Protein AF-A0A4Y2AI06-F1 (afdb_monomer_lite)

Foldseek 3Di:
DDDDDDDDDDDDDDDDDDDDDDDDPPPPPPPPPPPQDLLNVLVVVQVPDDDPLNVLCVVPPPVCSSPNVSSVVSCCVVPNCPVVLVVLVVCLVVDDDDPPHDPVNSVVSNVVSCCSNCVPDDPDD

Organism: Araneus ventricosus (NCBI:txid182803)

Sequence (125 aa):
MIYCPIHEGSSVELGFEHGTLRLIGRHLTTRPMRPETDLVKANQLVSSLRGPAAEILQGIPADKLTDLKTIEKAFEFRFGDSHLTQFYRTELKARRQKPRESLQVLATDVERLMSLAYAKCPLDV

Secondary structure (DSSP, 8-state):
-----------------S-------------------HHHHHHHHHHH--HHHHHGGGGS-GGGTT-HHHHHHHHHHHH-THHHHHHHHHHHHH----TT--HHHHHHHHHHHHHHHTTTS----

Structure (mmCIF, N/CA/C/O backbone):
data_AF-A0A4Y2AI06-F1
#
_entry.id   AF-A0A4Y2AI06-F1
#
loop_
_atom_site.group_PDB
_atom_site.id
_atom_site.type_symbol
_atom_site.label_atom_id
_atom_site.label_alt_id
_atom_site.label_comp_id
_atom_site.label_asym_id
_atom_site.label_entity_id
_atom_site.label_seq_id
_atom_site.pdbx_PDB_ins_code
_atom_site.Cartn_x
_atom_site.Cartn_y
_atom_site.Cartn_z
_atom_site.occupancy
_atom_site.B_iso_or_equiv
_atom_site.auth_seq_id
_atom_site.auth_comp_id
_atom_site.auth_asym_id
_atom_site.auth_atom_id
_atom_site.pdbx_PDB_model_num
ATOM 1 N N . MET A 1 1 ? 66.864 -8.495 -65.399 1.00 38.41 1 MET A N 1
ATOM 2 C CA . MET A 1 1 ? 65.428 -8.368 -65.727 1.00 38.41 1 MET A CA 1
ATOM 3 C C . MET A 1 1 ? 64.656 -8.403 -64.415 1.00 38.41 1 MET A C 1
ATOM 5 O O . MET A 1 1 ? 64.893 -9.311 -63.641 1.00 38.41 1 MET A O 1
ATOM 9 N N . ILE A 1 2 ? 64.078 -7.269 -64.016 1.00 38.84 2 ILE A N 1
ATOM 10 C CA . ILE A 1 2 ? 62.621 -7.008 -63.967 1.00 38.84 2 ILE A CA 1
ATOM 11 C C . ILE A 1 2 ? 62.007 -7.402 -62.602 1.00 38.84 2 ILE A C 1
ATOM 13 O O . ILE A 1 2 ? 61.910 -8.574 -62.283 1.00 38.84 2 ILE A O 1
ATOM 17 N N . TYR A 1 3 ? 61.641 -6.353 -61.848 1.00 39.44 3 TYR A N 1
ATOM 18 C CA . TYR A 1 3 ? 60.524 -6.161 -60.899 1.00 39.44 3 TYR A CA 1
ATOM 19 C C . TYR A 1 3 ? 60.029 -7.312 -59.996 1.00 39.44 3 TYR A C 1
ATOM 21 O O . TYR A 1 3 ? 59.546 -8.324 -60.485 1.00 39.44 3 TYR A O 1
ATOM 29 N N . CYS A 1 4 ? 59.954 -7.049 -58.680 1.00 40.50 4 CYS A N 1
ATOM 30 C CA . CYS A 1 4 ? 58.674 -6.766 -57.999 1.00 40.50 4 CYS A CA 1
ATOM 31 C C . CYS A 1 4 ? 58.875 -6.285 -56.535 1.00 40.50 4 CYS A C 1
ATOM 33 O O . CYS A 1 4 ? 59.677 -6.883 -55.819 1.00 40.50 4 CYS A O 1
ATOM 35 N N . PRO A 1 5 ? 58.162 -5.230 -56.079 1.00 60.12 5 PRO A N 1
ATOM 36 C CA . PRO A 1 5 ? 58.225 -4.696 -54.713 1.00 60.12 5 PRO A CA 1
ATOM 37 C C . PRO A 1 5 ? 57.033 -5.164 -53.859 1.00 60.12 5 PRO A C 1
ATOM 39 O O . PRO A 1 5 ? 55.941 -5.318 -54.401 1.00 60.12 5 PRO A O 1
ATOM 42 N N . ILE A 1 6 ? 57.188 -5.308 -52.533 1.00 42.81 6 ILE A N 1
ATOM 43 C CA . ILE A 1 6 ? 56.042 -5.377 -51.603 1.00 42.81 6 ILE A CA 1
ATOM 44 C C . ILE A 1 6 ? 56.361 -4.650 -50.274 1.00 42.81 6 ILE A C 1
ATOM 46 O O . ILE A 1 6 ? 57.306 -4.989 -49.568 1.00 42.81 6 ILE A O 1
ATOM 50 N N . HIS A 1 7 ? 55.540 -3.623 -50.024 1.00 42.56 7 HIS A N 1
ATOM 51 C CA . HIS A 1 7 ? 55.235 -2.824 -48.815 1.00 42.56 7 HIS A CA 1
ATOM 52 C C . HIS A 1 7 ? 54.974 -3.713 -47.572 1.00 42.56 7 HIS A C 1
ATOM 54 O O . HIS A 1 7 ? 54.536 -4.842 -47.735 1.00 42.56 7 HIS A O 1
ATOM 60 N N . GLU A 1 8 ? 55.057 -3.332 -46.299 1.00 45.19 8 GLU A N 1
ATOM 61 C CA . GLU A 1 8 ? 55.473 -2.158 -45.524 1.00 45.19 8 GLU A CA 1
ATOM 62 C C . GLU A 1 8 ? 55.502 -2.626 -44.058 1.00 45.19 8 GLU A C 1
ATOM 64 O O . GLU A 1 8 ? 54.744 -3.527 -43.688 1.00 45.19 8 GLU A O 1
ATOM 69 N N . GLY A 1 9 ? 56.293 -1.986 -43.197 1.00 38.56 9 GLY A N 1
ATOM 70 C CA . GLY A 1 9 ? 56.262 -2.306 -41.773 1.00 38.56 9 GLY A CA 1
ATOM 71 C C . GLY A 1 9 ? 57.092 -1.382 -40.893 1.00 38.56 9 GLY A C 1
ATOM 72 O O . GLY A 1 9 ? 58.225 -1.703 -40.571 1.00 38.56 9 GLY A O 1
ATOM 73 N N . SER A 1 10 ? 56.435 -0.305 -40.455 1.00 39.09 10 SER A N 1
ATOM 74 C CA . SER A 1 10 ? 56.579 0.403 -39.173 1.00 39.09 10 SER A CA 1
ATOM 75 C C . SER A 1 10 ? 57.876 1.167 -38.866 1.00 39.09 10 SER A C 1
ATOM 77 O O . SER A 1 10 ? 58.942 0.608 -38.627 1.00 39.09 10 SER A O 1
ATOM 79 N N . SER A 1 11 ? 57.708 2.490 -38.773 1.00 40.66 11 SER A N 1
ATOM 80 C CA . SER A 1 11 ? 58.729 3.504 -38.528 1.00 40.66 11 SER A CA 1
ATOM 81 C C . SER A 1 11 ? 58.836 3.872 -37.039 1.00 40.66 11 SER A C 1
ATOM 83 O O . SER A 1 11 ? 57.877 4.350 -36.441 1.00 40.66 11 SER A O 1
ATOM 85 N N . VAL A 1 12 ? 60.048 3.655 -36.526 1.00 39.44 12 VAL A N 1
ATOM 86 C CA . VAL A 1 12 ? 60.861 4.441 -35.577 1.00 39.44 12 VAL A CA 1
ATOM 87 C C . VAL A 1 12 ? 60.402 4.718 -34.135 1.00 39.44 12 VAL A C 1
ATOM 89 O O . VAL A 1 12 ? 59.509 5.503 -33.836 1.00 39.44 12 VAL A O 1
ATOM 92 N N . GLU A 1 13 ? 61.200 4.132 -33.242 1.00 47.06 13 GLU A N 1
ATOM 93 C CA . GLU A 1 13 ? 61.686 4.668 -31.968 1.00 47.06 13 GLU A CA 1
ATOM 94 C C . GLU A 1 13 ? 62.011 6.173 -32.008 1.00 47.06 13 GLU A C 1
ATOM 96 O O . GLU A 1 13 ? 62.753 6.628 -32.880 1.00 47.06 13 GLU A O 1
ATOM 101 N N . LEU A 1 14 ? 61.581 6.914 -30.983 1.00 38.91 14 LEU A N 1
ATOM 102 C CA . LEU A 1 14 ? 62.281 8.112 -30.515 1.00 38.91 14 LEU A CA 1
ATOM 103 C C . LEU A 1 14 ? 62.340 8.069 -28.986 1.00 38.91 14 LEU A C 1
ATOM 105 O O . LEU A 1 14 ? 61.324 8.193 -28.301 1.00 38.91 14 LEU A O 1
ATOM 109 N N . GLY A 1 15 ? 63.550 7.827 -28.482 1.00 45.78 15 GLY A N 1
ATOM 110 C CA . GLY A 1 15 ? 63.860 7.691 -27.066 1.00 45.78 15 GLY A CA 1
ATOM 111 C C . GLY A 1 15 ? 63.605 8.960 -26.257 1.00 45.78 15 GLY A C 1
ATOM 112 O O . GLY A 1 15 ? 63.573 10.069 -26.789 1.00 45.78 15 GLY A O 1
ATOM 113 N N . PHE A 1 16 ? 63.456 8.782 -24.946 1.00 34.34 16 PHE A N 1
ATOM 114 C CA . PHE A 1 16 ? 63.452 9.880 -23.988 1.00 34.34 16 PHE A CA 1
ATOM 115 C C . PHE A 1 16 ? 64.290 9.531 -22.756 1.00 34.34 16 PHE A C 1
ATOM 117 O O . PHE A 1 16 ? 64.134 8.481 -22.136 1.00 34.34 16 PHE A O 1
ATOM 124 N N . GLU A 1 17 ? 65.193 10.463 -22.469 1.00 42.62 17 GLU A N 1
ATOM 125 C CA . GLU A 1 17 ? 66.253 10.473 -21.467 1.00 42.62 17 GLU A CA 1
ATOM 126 C C . GLU A 1 17 ? 65.766 10.394 -20.007 1.00 42.62 17 GLU A C 1
ATOM 128 O O . GLU A 1 17 ? 64.625 10.708 -19.658 1.00 42.62 17 GLU A O 1
ATOM 133 N N . HIS A 1 18 ? 66.701 10.007 -19.138 1.00 42.47 18 HIS A N 1
ATOM 134 C CA . HIS A 1 18 ? 66.564 9.830 -17.695 1.00 42.47 18 HIS A CA 1
ATOM 135 C C . HIS A 1 18 ? 66.286 11.142 -16.932 1.00 42.47 18 HIS A C 1
ATOM 137 O O . HIS A 1 18 ? 67.017 12.120 -17.060 1.00 42.47 18 HIS A O 1
ATOM 143 N N . GLY A 1 19 ? 65.329 11.092 -15.998 1.00 48.69 19 GLY A N 1
ATOM 144 C CA . GLY A 1 19 ? 65.303 11.968 -14.821 1.00 48.69 19 GLY A CA 1
ATOM 145 C C . GLY A 1 19 ? 64.228 13.054 -14.820 1.00 48.69 19 GLY A C 1
ATOM 146 O O . GLY A 1 19 ? 64.422 14.137 -15.354 1.00 48.69 19 GLY A O 1
ATOM 147 N N . THR A 1 20 ? 63.114 12.783 -14.133 1.00 42.16 20 THR A N 1
ATOM 148 C CA . THR A 1 20 ? 62.533 13.586 -13.030 1.00 42.16 20 THR A CA 1
ATOM 149 C C . THR A 1 20 ? 61.185 12.952 -12.668 1.00 42.16 20 THR A C 1
ATOM 151 O O . THR A 1 20 ? 60.253 12.952 -13.470 1.00 42.16 20 THR A O 1
ATOM 154 N N . LEU A 1 21 ? 61.056 12.397 -11.459 1.00 50.06 21 LEU A N 1
ATOM 155 C CA . LEU A 1 21 ? 59.769 11.929 -10.936 1.00 50.06 21 LEU A CA 1
ATOM 156 C C . LEU A 1 21 ? 58.831 13.134 -10.766 1.00 50.06 21 LEU A C 1
ATOM 158 O O . LEU A 1 21 ? 59.062 13.969 -9.892 1.00 50.06 21 LEU A O 1
ATOM 162 N N . ARG A 1 22 ? 57.764 13.227 -11.570 1.00 50.09 22 ARG A N 1
ATOM 163 C CA . ARG A 1 22 ? 56.704 14.230 -11.384 1.00 50.09 22 ARG A CA 1
ATOM 164 C C . ARG A 1 22 ? 55.375 13.544 -11.090 1.00 50.09 22 ARG A C 1
ATOM 166 O O . ARG A 1 22 ? 54.960 12.649 -11.817 1.00 50.09 22 ARG A O 1
ATOM 173 N N . LEU A 1 23 ? 54.765 13.956 -9.977 1.00 46.81 23 LEU A N 1
ATOM 174 C CA . LEU A 1 23 ? 53.595 13.357 -9.334 1.00 46.81 23 LEU A CA 1
ATOM 175 C C . LEU A 1 23 ? 52.527 12.866 -10.324 1.00 46.81 23 LEU A C 1
ATOM 177 O O . LEU A 1 23 ? 51.979 13.641 -11.107 1.00 46.81 23 LEU A O 1
ATOM 181 N N . ILE A 1 24 ? 52.190 11.581 -10.198 1.00 53.38 24 ILE A N 1
ATOM 182 C CA . ILE A 1 24 ? 51.023 10.946 -10.809 1.00 53.38 24 ILE A CA 1
ATOM 183 C C . ILE A 1 24 ? 49.782 11.662 -10.270 1.00 53.38 24 ILE A C 1
ATOM 185 O O . ILE A 1 24 ? 49.371 11.461 -9.123 1.00 53.38 24 ILE A O 1
ATOM 189 N N . GLY A 1 25 ? 49.205 12.536 -11.092 1.00 43.84 25 GLY A N 1
ATOM 190 C CA . GLY A 1 25 ? 47.925 13.164 -10.812 1.00 43.84 25 GLY A CA 1
ATOM 191 C C . GLY A 1 25 ? 46.863 12.080 -10.685 1.00 43.84 25 GLY A C 1
ATOM 192 O O . GLY A 1 25 ? 46.560 11.380 -11.648 1.00 43.84 25 GLY A O 1
ATOM 193 N N . ARG A 1 26 ? 46.297 11.929 -9.487 1.00 55.84 26 ARG A N 1
ATOM 194 C CA . ARG A 1 26 ? 45.114 11.102 -9.246 1.00 55.84 26 ARG A CA 1
ATOM 195 C C . ARG A 1 26 ? 43.925 11.782 -9.909 1.00 55.84 26 ARG A C 1
ATOM 197 O O . ARG A 1 26 ? 43.151 12.470 -9.247 1.00 55.84 26 ARG A O 1
ATOM 204 N N . HIS A 1 27 ? 43.787 11.629 -11.219 1.00 48.38 27 HIS A N 1
ATOM 205 C CA . HIS A 1 27 ? 42.540 11.990 -11.858 1.00 48.38 27 HIS A CA 1
ATOM 206 C C . HIS A 1 27 ? 41.538 10.884 -11.536 1.00 48.38 27 HIS A C 1
ATOM 208 O O . HIS A 1 27 ? 41.457 9.867 -12.218 1.00 48.38 27 HIS A O 1
ATOM 214 N N . LEU A 1 28 ? 40.780 11.072 -10.456 1.00 53.44 28 LEU A N 1
ATOM 215 C CA . LEU A 1 28 ? 39.476 10.438 -10.351 1.00 53.44 28 LEU A CA 1
ATOM 216 C C . LEU A 1 28 ? 38.613 11.084 -11.436 1.00 53.44 28 LEU A C 1
ATOM 218 O O . LEU A 1 28 ? 37.928 12.074 -11.192 1.00 53.44 28 LEU A O 1
ATOM 222 N N . THR A 1 29 ? 38.690 10.564 -12.661 1.00 46.84 29 THR A N 1
ATOM 223 C CA . THR A 1 29 ? 37.633 10.796 -13.639 1.00 46.84 29 THR A CA 1
ATOM 224 C C . THR A 1 29 ? 36.420 10.051 -13.110 1.00 46.84 29 THR A C 1
ATOM 226 O O . THR A 1 29 ? 36.244 8.856 -13.367 1.00 46.84 29 THR A O 1
ATOM 229 N N . THR A 1 30 ? 35.574 10.720 -12.337 1.00 56.69 30 THR A N 1
ATOM 230 C CA . THR A 1 30 ? 34.183 10.300 -12.259 1.00 56.69 30 THR A CA 1
ATOM 231 C C . THR A 1 30 ? 33.674 10.330 -13.692 1.00 56.69 30 THR A C 1
ATOM 233 O O . THR A 1 30 ? 33.565 11.394 -14.302 1.00 56.69 30 THR A O 1
ATOM 236 N N . ARG A 1 31 ? 33.453 9.142 -14.275 1.00 53.31 31 ARG A N 1
ATOM 237 C CA . ARG A 1 31 ? 32.733 9.025 -15.546 1.00 53.31 31 ARG A CA 1
ATOM 238 C C . ARG A 1 31 ? 31.481 9.894 -15.406 1.00 53.31 31 ARG A C 1
ATOM 240 O O . ARG A 1 31 ? 30.802 9.742 -14.387 1.00 53.31 31 ARG A O 1
ATOM 247 N N . PRO A 1 32 ? 31.181 10.793 -16.359 1.00 53.34 32 PRO A N 1
ATOM 248 C CA . PRO A 1 32 ? 29.949 11.558 -16.284 1.00 53.34 32 PRO A CA 1
ATOM 249 C C . PRO A 1 32 ? 28.810 10.551 -16.146 1.00 53.34 32 PRO A C 1
ATOM 251 O O . PRO A 1 32 ? 28.720 9.602 -16.934 1.00 53.34 32 PRO A O 1
ATOM 254 N N . MET A 1 33 ? 28.017 10.700 -15.083 1.00 56.62 33 MET A N 1
ATOM 255 C CA . MET A 1 33 ? 26.830 9.888 -14.858 1.00 56.62 33 MET A CA 1
ATOM 256 C C . MET A 1 33 ? 25.961 10.082 -16.097 1.00 56.62 33 MET A C 1
ATOM 258 O O . MET A 1 33 ? 25.465 11.181 -16.343 1.00 56.62 33 MET A O 1
ATOM 262 N N . ARG A 1 34 ? 25.899 9.058 -16.959 1.00 61.53 34 ARG A N 1
ATOM 263 C CA . ARG A 1 34 ? 25.098 9.132 -18.182 1.00 61.53 34 ARG A CA 1
ATOM 264 C C . ARG A 1 34 ? 23.667 9.467 -17.757 1.00 61.53 34 ARG A C 1
ATOM 266 O O . ARG A 1 34 ? 23.221 8.881 -16.769 1.00 61.53 34 ARG A O 1
ATOM 273 N N . PRO A 1 35 ? 22.949 10.347 -18.478 1.00 61.75 35 PRO A N 1
ATOM 274 C CA . PRO A 1 35 ? 21.509 10.454 -18.313 1.00 61.75 35 PRO A CA 1
ATOM 275 C C . PRO A 1 35 ? 20.937 9.048 -18.477 1.00 61.75 35 PRO A C 1
ATOM 277 O O . PRO A 1 35 ? 21.063 8.439 -19.542 1.00 61.75 35 PRO A O 1
ATOM 280 N N . GLU A 1 36 ? 20.448 8.474 -17.386 1.00 69.62 36 GLU A N 1
ATOM 281 C CA . GLU A 1 36 ? 19.997 7.094 -17.393 1.00 69.62 36 GLU A CA 1
ATOM 282 C C . GLU A 1 36 ? 18.698 7.030 -18.190 1.00 69.62 36 GLU A C 1
ATOM 284 O O . GLU A 1 36 ? 17.710 7.680 -17.837 1.00 69.62 36 GLU A O 1
ATOM 289 N N . THR A 1 37 ? 18.713 6.288 -19.297 1.00 88.06 37 THR A N 1
ATOM 290 C CA . THR A 1 37 ? 17.513 6.085 -20.105 1.00 88.06 37 THR A CA 1
ATOM 291 C C . THR A 1 37 ? 16.540 5.193 -19.341 1.00 88.06 37 THR A C 1
ATOM 293 O O . THR A 1 37 ? 16.954 4.299 -18.601 1.00 88.06 37 THR A O 1
ATOM 296 N N . ASP A 1 38 ? 15.236 5.397 -19.529 1.00 89.62 38 ASP A N 1
ATOM 297 C CA . ASP A 1 38 ? 14.220 4.622 -18.803 1.00 89.62 38 ASP A CA 1
ATOM 298 C C . ASP A 1 38 ? 14.304 3.115 -19.090 1.00 89.62 38 ASP A C 1
ATOM 300 O O . ASP A 1 38 ? 13.978 2.307 -18.228 1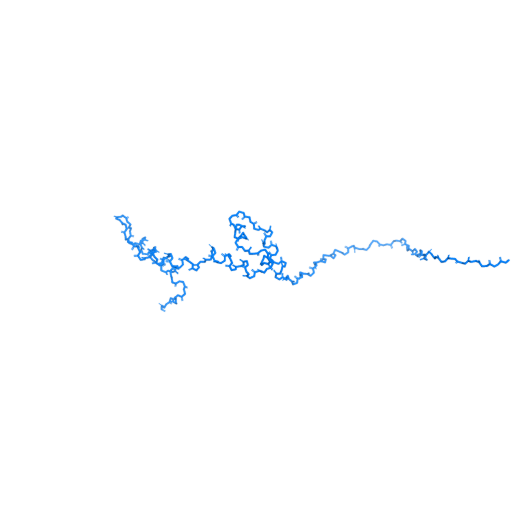.00 89.62 38 ASP A O 1
ATOM 304 N N . LEU A 1 39 ? 14.853 2.726 -20.246 1.00 91.00 39 LEU A N 1
ATOM 305 C CA . LEU A 1 39 ? 15.197 1.337 -20.557 1.00 91.00 39 LEU A CA 1
ATOM 306 C C . LEU A 1 39 ? 16.241 0.761 -19.585 1.00 91.00 39 LEU A C 1
ATOM 308 O O . LEU A 1 39 ? 16.107 -0.375 -19.131 1.00 91.00 39 LEU A O 1
ATOM 312 N N . VAL A 1 40 ? 17.299 1.522 -19.280 1.00 92.50 40 VAL A N 1
ATOM 313 C CA . VAL A 1 40 ? 18.346 1.086 -18.342 1.00 92.50 40 VAL A CA 1
ATOM 314 C C . VAL A 1 40 ? 17.752 0.941 -16.941 1.00 92.50 40 VAL A C 1
ATOM 316 O O . VAL A 1 40 ? 17.968 -0.095 -16.313 1.00 92.50 40 VAL A O 1
ATOM 319 N N . LYS A 1 41 ? 16.911 1.892 -16.516 1.00 93.19 41 LYS A N 1
ATOM 320 C CA . LYS A 1 41 ? 16.189 1.822 -15.235 1.00 93.19 41 LYS A CA 1
ATOM 321 C C . LYS A 1 41 ? 15.259 0.617 -15.158 1.00 93.19 41 LYS A C 1
ATOM 323 O O . LYS A 1 41 ? 15.273 -0.090 -14.155 1.00 93.19 41 LYS A O 1
ATOM 328 N N . ALA A 1 42 ? 14.475 0.358 -16.206 1.00 94.56 42 ALA A N 1
ATOM 329 C CA . ALA A 1 42 ? 13.556 -0.778 -16.267 1.00 94.56 42 ALA A CA 1
ATOM 330 C C . ALA A 1 42 ? 14.309 -2.108 -16.141 1.00 94.56 42 ALA A C 1
ATOM 332 O O . ALA A 1 42 ? 13.973 -2.934 -15.293 1.00 94.56 42 ALA A O 1
ATOM 333 N N . ASN A 1 43 ? 15.386 -2.282 -16.913 1.00 94.06 43 ASN A N 1
ATOM 334 C CA . ASN A 1 43 ? 16.214 -3.486 -16.853 1.00 94.06 43 ASN A CA 1
ATOM 335 C C . ASN A 1 43 ? 16.874 -3.656 -15.479 1.00 94.06 43 ASN A C 1
ATOM 337 O O . ASN A 1 43 ? 16.879 -4.757 -14.922 1.00 94.06 43 ASN A O 1
ATOM 341 N N . GLN A 1 44 ? 17.403 -2.570 -14.910 1.00 94.88 44 GLN A N 1
ATOM 342 C CA . GLN A 1 44 ? 18.009 -2.592 -13.584 1.00 94.88 44 GLN A CA 1
ATOM 343 C C . GLN A 1 44 ? 16.975 -2.962 -12.515 1.00 94.88 44 GLN A C 1
ATOM 345 O O . GLN A 1 44 ? 17.239 -3.852 -11.702 1.00 94.88 44 GLN A O 1
ATOM 350 N N . LEU A 1 45 ? 15.789 -2.348 -12.556 1.00 94.44 45 LEU A N 1
ATOM 351 C CA . LEU A 1 45 ? 14.671 -2.650 -11.667 1.00 94.44 45 LEU A CA 1
ATOM 352 C C . LEU A 1 45 ? 14.303 -4.131 -11.764 1.00 94.44 45 LEU A C 1
ATOM 354 O O . LEU A 1 45 ? 14.412 -4.834 -10.762 1.00 94.44 45 LEU A O 1
ATOM 358 N N . VAL A 1 46 ? 13.991 -4.635 -12.962 1.00 95.06 46 VAL A N 1
ATOM 359 C CA . VAL A 1 46 ? 13.666 -6.052 -13.208 1.00 95.06 46 VAL A CA 1
ATOM 360 C C . VAL A 1 46 ? 14.746 -6.983 -12.653 1.00 95.06 46 VAL A C 1
ATOM 362 O O . VAL A 1 46 ? 14.432 -7.936 -11.940 1.00 95.06 46 VAL A O 1
AT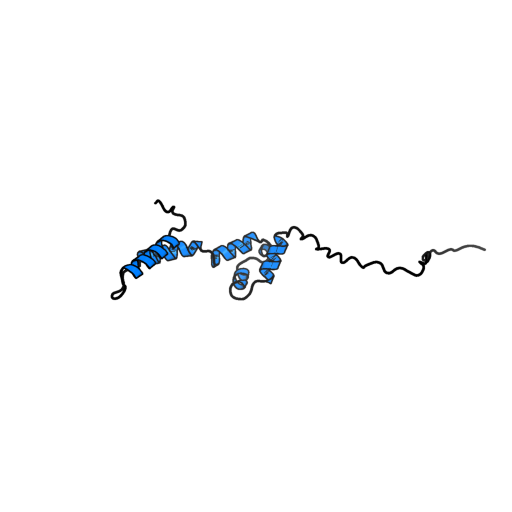OM 365 N N . SER A 1 47 ? 16.024 -6.677 -12.896 1.00 95.75 47 SER A N 1
ATOM 366 C CA . SER A 1 47 ? 17.149 -7.489 -12.412 1.00 95.75 47 SER A CA 1
ATOM 367 C C . SER A 1 47 ? 17.331 -7.468 -10.890 1.00 95.75 47 SER A C 1
ATOM 369 O O . SER A 1 47 ? 17.953 -8.377 -10.333 1.00 95.75 47 SER A O 1
ATOM 371 N N . SER A 1 48 ? 16.800 -6.453 -10.203 1.00 96.62 48 SER A N 1
ATOM 372 C CA . SER A 1 48 ? 16.899 -6.276 -8.749 1.00 96.62 48 SER A CA 1
ATOM 373 C C . SER A 1 48 ? 15.759 -6.940 -7.973 1.00 96.62 48 SER A C 1
ATOM 375 O O . SER A 1 48 ? 15.931 -7.266 -6.799 1.00 96.62 48 SER A O 1
ATOM 377 N N . LEU A 1 49 ? 14.617 -7.198 -8.619 1.00 95.19 49 LEU A N 1
ATOM 378 C CA . LEU A 1 49 ? 13.426 -7.731 -7.959 1.00 95.19 49 LEU A CA 1
ATOM 379 C C . LEU A 1 49 ? 13.628 -9.168 -7.473 1.00 95.19 49 LEU A C 1
ATOM 381 O O . LEU A 1 49 ? 14.191 -10.017 -8.165 1.00 95.19 49 LEU A O 1
ATOM 385 N N . ARG A 1 50 ? 13.152 -9.453 -6.261 1.00 96.19 50 ARG A N 1
ATOM 386 C CA . ARG A 1 50 ? 13.230 -10.771 -5.613 1.00 96.19 50 ARG A CA 1
ATOM 387 C C . ARG A 1 50 ? 11.910 -11.089 -4.910 1.00 96.19 50 ARG A C 1
ATOM 389 O O . ARG A 1 50 ? 11.141 -10.184 -4.589 1.00 96.19 50 ARG A O 1
ATOM 396 N N . GLY A 1 51 ? 11.667 -12.373 -4.644 1.00 95.38 51 GLY A N 1
ATOM 397 C CA . GLY A 1 51 ? 10.519 -12.828 -3.851 1.00 95.38 51 GLY A CA 1
ATOM 398 C C . GLY A 1 51 ? 9.163 -12.353 -4.406 1.00 95.38 51 GLY A C 1
ATOM 399 O O . GLY A 1 51 ? 9.011 -12.274 -5.627 1.00 95.38 51 GLY A O 1
ATOM 400 N N . PRO A 1 52 ? 8.197 -11.979 -3.540 1.00 92.62 52 PRO A N 1
ATOM 401 C CA . PRO A 1 52 ? 6.853 -11.559 -3.959 1.00 92.62 52 PRO A CA 1
ATOM 402 C C . PRO A 1 52 ? 6.824 -10.361 -4.919 1.00 92.62 52 PRO A C 1
ATOM 404 O O . PRO A 1 52 ? 5.903 -10.224 -5.721 1.00 92.62 52 PRO A O 1
ATOM 407 N N . ALA A 1 53 ? 7.842 -9.497 -4.873 1.00 93.06 53 ALA A N 1
ATOM 408 C CA . ALA A 1 53 ? 7.961 -8.369 -5.790 1.00 93.06 53 ALA A CA 1
ATOM 409 C C . ALA A 1 53 ? 8.319 -8.820 -7.219 1.00 93.06 53 ALA A C 1
ATOM 411 O O . ALA A 1 53 ? 7.837 -8.237 -8.186 1.00 93.06 53 ALA A O 1
ATOM 412 N N . ALA A 1 54 ? 9.108 -9.891 -7.373 1.00 95.69 54 ALA A N 1
ATOM 413 C CA . ALA A 1 54 ? 9.428 -10.461 -8.685 1.00 95.69 54 ALA A CA 1
ATOM 414 C C . ALA A 1 54 ? 8.233 -11.191 -9.320 1.00 95.69 54 ALA A C 1
ATOM 416 O O . ALA A 1 54 ? 8.126 -11.243 -10.542 1.00 95.69 54 ALA A O 1
ATOM 417 N N . GLU A 1 55 ? 7.301 -11.715 -8.517 1.00 95.75 55 GLU A N 1
ATOM 418 C CA . GLU A 1 55 ? 6.087 -12.369 -9.027 1.00 95.75 55 GLU A CA 1
ATOM 419 C C . G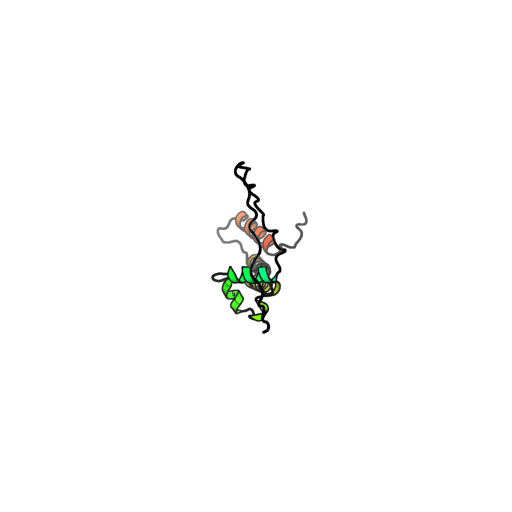LU A 1 55 ? 5.197 -11.426 -9.840 1.00 95.75 55 GLU A C 1
ATOM 421 O O . GLU A 1 55 ? 4.499 -11.887 -10.739 1.00 95.75 55 GLU A O 1
ATOM 426 N N . ILE A 1 56 ? 5.232 -10.113 -9.569 1.00 94.06 56 ILE A N 1
ATOM 427 C CA . ILE A 1 56 ? 4.497 -9.121 -10.373 1.00 94.06 56 ILE A CA 1
ATOM 428 C C . ILE A 1 56 ? 4.874 -9.225 -11.848 1.00 94.06 56 ILE A C 1
ATOM 430 O O . ILE A 1 56 ? 4.007 -9.100 -12.711 1.00 94.06 56 ILE A O 1
ATOM 434 N N . LEU A 1 57 ? 6.149 -9.498 -12.139 1.00 94.44 57 LEU A N 1
ATOM 435 C CA . LEU A 1 57 ? 6.655 -9.543 -13.506 1.00 94.44 57 LEU A CA 1
ATOM 436 C C . LEU A 1 57 ? 6.014 -10.660 -14.335 1.00 94.44 57 LEU A C 1
ATOM 438 O O . LEU A 1 57 ? 5.940 -10.531 -15.550 1.00 94.44 57 LEU A O 1
ATOM 442 N N . GLN A 1 58 ? 5.505 -11.722 -13.701 1.00 93.69 58 GLN A N 1
ATOM 443 C CA . GLN A 1 58 ? 4.827 -12.821 -14.400 1.00 93.69 58 GLN A CA 1
ATOM 444 C C . GLN A 1 58 ? 3.494 -12.382 -15.026 1.00 93.69 58 GLN A C 1
ATOM 446 O O . GLN A 1 58 ? 3.037 -12.993 -15.988 1.00 93.69 58 GLN A O 1
ATOM 451 N N . GLY A 1 59 ? 2.874 -11.324 -14.493 1.00 92.31 59 GLY A N 1
ATOM 452 C CA . GLY A 1 59 ? 1.654 -10.731 -15.044 1.00 92.31 59 GLY A CA 1
ATOM 453 C C . GLY A 1 59 ? 1.905 -9.693 -16.141 1.00 92.31 59 GLY A C 1
ATOM 454 O O . GLY A 1 59 ? 0.946 -9.197 -16.730 1.00 92.31 59 GLY A O 1
ATOM 455 N N . ILE A 1 60 ? 3.167 -9.342 -16.412 1.00 95.25 60 ILE A N 1
ATOM 456 C CA . ILE A 1 60 ? 3.541 -8.330 -17.404 1.00 95.25 60 ILE A CA 1
ATOM 457 C C . ILE A 1 60 ? 4.048 -9.038 -18.671 1.00 95.25 60 ILE A C 1
ATOM 459 O O . ILE A 1 60 ? 4.941 -9.881 -18.579 1.00 95.25 60 ILE A O 1
ATOM 463 N N . PRO A 1 61 ? 3.534 -8.697 -19.868 1.00 94.69 61 PRO A N 1
ATOM 464 C CA . PRO A 1 61 ? 4.070 -9.219 -21.123 1.00 94.69 61 PRO A CA 1
ATOM 465 C C . PRO A 1 61 ? 5.568 -8.921 -21.279 1.00 94.69 61 PRO A C 1
ATOM 467 O O . PRO A 1 61 ? 6.026 -7.821 -20.968 1.00 94.69 61 PRO A O 1
ATOM 470 N N . ALA A 1 62 ? 6.336 -9.882 -21.797 1.00 92.31 62 ALA A N 1
ATOM 471 C CA . ALA A 1 62 ? 7.795 -9.779 -21.873 1.00 92.31 62 ALA A CA 1
ATOM 472 C C . ALA A 1 62 ? 8.285 -8.573 -22.698 1.00 92.31 62 ALA A C 1
ATOM 474 O O . ALA A 1 62 ? 9.280 -7.946 -22.338 1.00 92.31 62 ALA A O 1
ATOM 475 N N . ASP A 1 63 ? 7.565 -8.196 -23.760 1.00 91.81 63 ASP A N 1
ATOM 476 C CA . ASP A 1 63 ? 7.868 -7.022 -24.593 1.00 91.81 63 ASP A CA 1
ATOM 477 C C . ASP A 1 63 ? 7.642 -5.685 -23.864 1.00 91.81 63 ASP A C 1
ATOM 479 O O . ASP A 1 63 ? 8.098 -4.643 -24.334 1.00 91.81 63 ASP A O 1
ATOM 483 N N . LYS A 1 64 ? 6.956 -5.708 -22.713 1.00 93.94 64 LYS A N 1
ATOM 484 C CA . LYS A 1 64 ? 6.683 -4.544 -21.858 1.00 93.94 64 LYS A CA 1
ATOM 485 C C . LYS A 1 64 ? 7.563 -4.475 -20.613 1.00 93.94 64 LYS A C 1
ATOM 487 O O . LYS A 1 64 ? 7.513 -3.474 -19.908 1.00 93.94 64 LYS A O 1
ATOM 492 N N . LEU A 1 65 ? 8.415 -5.473 -20.362 1.00 93.25 65 LEU A N 1
ATOM 493 C CA . LEU A 1 65 ? 9.375 -5.455 -19.245 1.00 93.25 65 LEU A CA 1
ATOM 494 C C . LEU A 1 65 ? 10.526 -4.450 -19.437 1.00 93.25 65 LEU A C 1
ATOM 496 O O . LEU A 1 65 ? 11.346 -4.259 -18.545 1.00 93.25 65 LEU A O 1
ATOM 500 N N . THR A 1 66 ? 10.593 -3.797 -20.592 1.00 92.56 66 THR A N 1
ATOM 501 C CA . THR A 1 66 ? 11.519 -2.699 -20.889 1.00 92.56 66 THR A CA 1
ATOM 502 C C . THR A 1 66 ? 10.874 -1.322 -20.728 1.00 92.56 66 THR A C 1
ATOM 504 O O . THR A 1 66 ? 11.578 -0.312 -20.741 1.00 92.56 66 THR A O 1
ATOM 507 N N . ASP A 1 67 ? 9.548 -1.269 -20.564 1.00 94.81 67 ASP A N 1
ATOM 508 C CA . ASP A 1 67 ? 8.800 -0.042 -20.322 1.00 94.81 67 ASP A CA 1
ATOM 509 C C . ASP A 1 67 ? 8.641 0.182 -18.817 1.00 94.81 67 ASP A C 1
ATOM 511 O O . ASP A 1 67 ? 7.797 -0.427 -18.150 1.00 94.81 67 ASP A O 1
ATOM 515 N N . LEU A 1 68 ? 9.450 1.104 -18.293 1.00 94.94 68 LEU A N 1
ATOM 516 C CA . LEU A 1 68 ? 9.465 1.464 -16.879 1.00 94.94 68 LEU A CA 1
ATOM 517 C C . LEU A 1 68 ? 8.064 1.814 -16.360 1.00 94.94 68 LEU A C 1
ATOM 519 O O . LEU A 1 68 ? 7.672 1.359 -15.288 1.00 94.94 68 LEU A O 1
ATOM 523 N N . LYS A 1 69 ? 7.269 2.544 -17.150 1.00 95.56 69 LYS A N 1
ATOM 524 C CA . LYS A 1 69 ? 5.940 3.009 -16.734 1.00 95.56 69 LYS A CA 1
ATOM 525 C C . LYS A 1 69 ? 4.940 1.864 -16.587 1.00 95.56 69 LYS A C 1
ATOM 527 O O . LYS A 1 69 ? 4.036 1.934 -15.752 1.00 95.56 69 LYS A O 1
ATOM 532 N N . THR A 1 70 ? 5.071 0.819 -17.401 1.00 95.94 70 THR A N 1
ATOM 533 C CA . THR A 1 70 ? 4.232 -0.379 -17.279 1.00 95.94 70 THR A CA 1
ATOM 534 C C . THR A 1 70 ? 4.582 -1.154 -16.012 1.00 95.94 70 THR A C 1
ATOM 536 O O . THR A 1 70 ? 3.674 -1.566 -15.287 1.00 95.94 70 THR A O 1
ATOM 539 N N . ILE A 1 71 ? 5.874 -1.283 -15.696 1.00 94.75 71 ILE A N 1
ATOM 540 C CA . ILE A 1 71 ? 6.324 -1.933 -14.459 1.00 94.75 71 ILE A CA 1
ATOM 541 C C . ILE A 1 71 ? 5.839 -1.145 -13.237 1.00 94.75 71 ILE A C 1
ATOM 543 O O . ILE A 1 71 ? 5.185 -1.722 -12.372 1.00 94.75 71 ILE A O 1
ATOM 547 N N . GLU A 1 72 ? 6.062 0.171 -13.191 1.00 94.25 72 GLU A N 1
ATOM 548 C CA . GLU A 1 72 ? 5.611 1.037 -12.089 1.00 94.25 72 GLU A CA 1
ATOM 549 C C . GLU A 1 72 ? 4.106 0.913 -11.829 1.00 94.25 72 GLU A C 1
ATOM 551 O O . GLU A 1 72 ? 3.685 0.751 -10.687 1.00 94.25 72 GLU A O 1
ATOM 556 N N . LYS A 1 73 ? 3.282 0.910 -12.883 1.00 93.50 73 LYS A N 1
ATOM 557 C CA . LYS A 1 73 ? 1.829 0.736 -12.742 1.00 93.50 73 LYS A CA 1
ATOM 558 C C . LYS A 1 73 ? 1.434 -0.625 -12.180 1.00 93.50 73 LYS A C 1
ATOM 560 O O . LYS A 1 73 ? 0.469 -0.700 -11.426 1.00 93.50 73 LYS A O 1
ATOM 565 N N . ALA A 1 74 ? 2.135 -1.694 -12.550 1.00 93.94 74 ALA A N 1
ATOM 566 C CA . ALA A 1 74 ? 1.857 -3.023 -12.011 1.00 93.94 74 ALA A CA 1
ATOM 567 C C . ALA A 1 74 ? 2.193 -3.100 -10.511 1.00 93.94 74 ALA A C 1
ATOM 569 O O . ALA A 1 74 ? 1.451 -3.712 -9.739 1.00 93.94 74 ALA A O 1
ATOM 570 N N . PHE A 1 75 ? 3.267 -2.424 -10.091 1.00 93.19 75 PHE A N 1
ATOM 571 C CA . PHE A 1 75 ? 3.605 -2.250 -8.678 1.00 93.19 75 PHE A CA 1
ATOM 572 C C . PHE A 1 75 ? 2.566 -1.409 -7.940 1.00 93.19 75 PHE A C 1
ATOM 574 O O . PHE A 1 75 ? 2.076 -1.843 -6.902 1.00 93.19 75 PHE A O 1
ATOM 581 N N . GLU A 1 76 ? 2.166 -0.269 -8.500 1.00 91.12 76 GLU A N 1
ATOM 582 C CA . GLU A 1 76 ? 1.117 0.584 -7.931 1.00 91.12 76 GLU A CA 1
ATOM 583 C C . GLU A 1 76 ? -0.218 -0.164 -7.803 1.00 91.12 76 GLU A C 1
ATOM 585 O O . GLU A 1 76 ? -0.936 -0.013 -6.823 1.00 91.12 76 GLU A O 1
ATOM 590 N N . PHE A 1 77 ? -0.554 -1.028 -8.758 1.00 88.75 77 PHE A N 1
ATOM 591 C CA . PHE A 1 77 ? -1.782 -1.813 -8.688 1.00 88.75 77 PHE A CA 1
ATOM 592 C C . PHE A 1 77 ? -1.753 -2.865 -7.568 1.00 88.75 77 PHE A C 1
ATOM 594 O O . PHE A 1 77 ? -2.747 -3.040 -6.865 1.00 88.75 77 PHE A O 1
ATOM 601 N N . ARG A 1 78 ? -0.633 -3.581 -7.390 1.00 88.62 78 ARG A N 1
ATOM 602 C CA . ARG A 1 78 ? -0.544 -4.658 -6.384 1.00 88.62 78 ARG A CA 1
ATOM 603 C C . ARG A 1 78 ? -0.215 -4.145 -4.981 1.00 88.62 78 ARG A C 1
ATOM 605 O O . ARG A 1 78 ? -0.657 -4.753 -4.009 1.00 88.62 78 ARG A O 1
ATOM 612 N N . PHE A 1 79 ? 0.576 -3.081 -4.878 1.00 86.06 79 PHE A N 1
ATOM 613 C CA . PHE A 1 79 ? 1.128 -2.580 -3.616 1.00 86.06 79 PHE A CA 1
ATOM 614 C C . PHE A 1 79 ? 0.786 -1.122 -3.314 1.00 86.06 79 PHE A C 1
ATOM 616 O O . PHE A 1 79 ? 1.062 -0.677 -2.205 1.00 86.06 79 PHE A O 1
ATOM 623 N N . GLY A 1 80 ? 0.224 -0.378 -4.264 1.00 85.31 80 GLY A N 1
ATOM 624 C CA . GLY A 1 80 ? -0.124 1.020 -4.049 1.00 85.31 80 GLY A CA 1
ATOM 625 C C . GLY A 1 80 ? -1.270 1.196 -3.056 1.00 85.31 80 GLY A C 1
ATOM 626 O O . GLY A 1 80 ? -2.161 0.354 -2.903 1.00 85.31 80 GLY A O 1
ATOM 627 N N . ASP A 1 81 ? -1.283 2.357 -2.408 1.00 81.06 81 ASP A N 1
ATOM 628 C CA . ASP A 1 81 ? -2.178 2.648 -1.284 1.00 81.06 81 ASP A CA 1
ATOM 629 C C . ASP A 1 81 ? -3.605 3.024 -1.720 1.00 81.06 81 ASP A C 1
ATOM 631 O O . ASP A 1 81 ? -4.496 3.249 -0.889 1.00 81.06 81 ASP A O 1
ATOM 635 N N . SER A 1 82 ? -3.857 3.086 -3.033 1.00 74.12 82 SER A N 1
ATOM 636 C CA . SER A 1 82 ? -5.168 3.441 -3.589 1.00 74.12 82 SER A CA 1
ATOM 637 C C . SER A 1 82 ? -6.283 2.517 -3.076 1.00 74.12 82 SER A C 1
ATOM 639 O O . SER A 1 82 ? -7.367 2.990 -2.721 1.00 74.12 82 SER A O 1
ATOM 641 N N . HIS A 1 83 ? -5.990 1.221 -2.924 1.00 71.94 83 HIS A N 1
ATOM 642 C CA . HIS A 1 83 ? -6.903 0.235 -2.343 1.00 71.94 83 HIS A CA 1
ATOM 643 C C . HIS A 1 83 ? -7.010 0.335 -0.813 1.00 71.94 83 HIS A C 1
ATOM 645 O O . HIS A 1 83 ? -8.070 0.048 -0.247 1.00 71.94 83 HIS A O 1
ATOM 651 N N . LEU A 1 84 ? -5.960 0.806 -0.132 1.00 83.69 84 LEU A N 1
ATOM 652 C CA . LEU A 1 84 ? -5.955 0.946 1.327 1.00 83.69 84 LEU A CA 1
ATOM 653 C C . LEU A 1 84 ? -6.948 2.010 1.803 1.00 83.69 84 LEU A C 1
ATOM 655 O O . LEU A 1 84 ? -7.587 1.839 2.838 1.00 83.69 84 LEU A O 1
ATOM 659 N N . THR A 1 85 ? -7.180 3.063 1.013 1.00 87.00 85 THR A N 1
ATOM 660 C CA . THR A 1 85 ? -8.175 4.100 1.351 1.00 87.00 85 THR A CA 1
ATOM 661 C C . THR A 1 85 ? -9.576 3.502 1.554 1.00 87.00 85 THR A C 1
ATOM 663 O O . THR A 1 85 ? -10.282 3.841 2.507 1.00 87.00 85 THR A O 1
ATOM 666 N N . GLN A 1 86 ? -10.001 2.586 0.677 1.00 87.38 86 GLN A N 1
ATOM 667 C CA . GLN A 1 86 ? -11.310 1.931 0.787 1.00 87.38 86 GLN A CA 1
ATOM 668 C C . GLN A 1 86 ? -11.363 0.940 1.956 1.00 87.38 86 GLN A C 1
ATOM 670 O O . GLN A 1 86 ? -12.394 0.836 2.631 1.00 87.38 86 GLN A O 1
ATOM 675 N N . PHE A 1 87 ? -10.252 0.252 2.216 1.00 90.38 87 PHE A N 1
ATOM 676 C CA . PHE A 1 87 ? -10.099 -0.607 3.383 1.00 90.38 87 PHE A CA 1
ATOM 677 C C . PHE A 1 87 ? -10.292 0.190 4.684 1.00 90.38 87 PHE A C 1
ATOM 679 O O . PHE A 1 87 ? -11.199 -0.126 5.453 1.00 90.38 87 PHE A O 1
ATOM 686 N N . TYR A 1 88 ? -9.575 1.303 4.870 1.00 93.25 88 TYR A N 1
ATOM 687 C CA . TYR A 1 88 ? -9.695 2.137 6.074 1.00 93.25 88 TYR A CA 1
ATOM 688 C C . TYR A 1 88 ? -11.076 2.775 6.236 1.00 93.25 88 TYR A C 1
ATOM 690 O O . TYR A 1 88 ? -11.584 2.862 7.351 1.00 93.25 88 TYR A O 1
ATOM 698 N N . ARG A 1 89 ? -11.748 3.158 5.141 1.00 93.38 89 ARG A N 1
ATOM 699 C CA . ARG A 1 89 ? -13.158 3.600 5.196 1.00 93.38 89 ARG A CA 1
ATOM 700 C C . ARG A 1 89 ? -14.082 2.510 5.731 1.00 93.38 89 ARG A C 1
ATOM 702 O O . ARG A 1 89 ? -15.047 2.810 6.433 1.00 93.38 89 ARG A O 1
ATOM 709 N N . THR A 1 90 ? -13.813 1.260 5.371 1.00 95.06 90 THR A N 1
ATOM 710 C CA . THR A 1 90 ? -14.603 0.107 5.813 1.00 95.06 90 THR A CA 1
ATOM 711 C C . THR A 1 90 ? -14.315 -0.211 7.277 1.00 95.06 90 THR A C 1
ATOM 713 O O . THR A 1 90 ? -15.262 -0.356 8.051 1.00 95.06 90 THR A O 1
ATOM 716 N N . GLU A 1 91 ? -13.042 -0.217 7.684 1.00 95.88 91 GLU A N 1
ATOM 717 C CA . GLU A 1 91 ? -12.651 -0.362 9.093 1.00 95.88 91 GLU A CA 1
ATOM 718 C C . GLU A 1 91 ? -13.267 0.732 9.967 1.00 95.88 91 GLU A C 1
ATOM 720 O O . GLU A 1 91 ? -13.888 0.431 10.984 1.00 95.88 91 GLU A O 1
ATOM 725 N N . LEU A 1 92 ? -13.189 1.993 9.532 1.00 96.38 92 LEU A N 1
ATOM 726 C CA . LEU A 1 92 ? -13.786 3.131 10.227 1.00 96.38 92 LEU A CA 1
ATOM 727 C C . LEU A 1 92 ? -15.302 2.961 10.405 1.00 96.38 92 LEU A C 1
ATOM 729 O O . LEU A 1 92 ? -15.823 3.173 11.499 1.00 96.38 92 LEU A O 1
ATOM 733 N N . LYS A 1 93 ? -16.026 2.535 9.358 1.00 97.00 93 LYS A N 1
ATOM 734 C CA . LYS A 1 93 ? -17.477 2.274 9.441 1.00 97.00 93 LYS A CA 1
ATOM 735 C C . LYS A 1 93 ? -17.813 1.155 10.424 1.00 97.00 93 LYS A C 1
ATOM 737 O O . LYS A 1 93 ? -18.820 1.250 11.132 1.00 97.00 93 LYS A O 1
ATOM 742 N N . ALA A 1 94 ? -16.993 0.108 10.450 1.00 97.06 94 ALA A N 1
ATOM 743 C CA . ALA A 1 94 ? -17.154 -1.037 11.337 1.00 97.06 94 ALA A CA 1
ATOM 744 C C . ALA A 1 94 ? -16.675 -0.755 12.771 1.00 97.06 94 ALA A C 1
ATOM 746 O O . ALA A 1 94 ? -16.979 -1.527 13.683 1.00 97.06 94 ALA A O 1
ATOM 747 N N . ARG A 1 95 ? -15.944 0.344 12.997 1.00 97.81 95 ARG A N 1
ATOM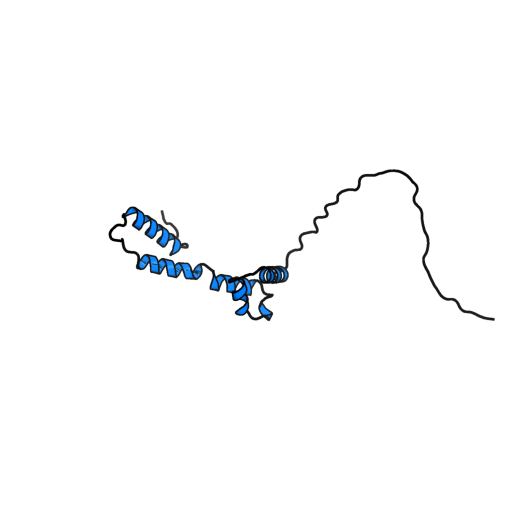 748 C CA . ARG A 1 95 ? -15.324 0.633 14.283 1.00 97.81 95 ARG A CA 1
ATOM 749 C C . ARG A 1 95 ? -16.365 0.909 15.363 1.00 97.81 95 ARG A C 1
ATOM 751 O O . ARG A 1 95 ? -17.134 1.868 15.301 1.00 97.81 95 ARG A O 1
ATOM 758 N N . ARG A 1 96 ? -16.374 0.067 16.393 1.00 97.44 96 ARG A N 1
ATOM 759 C CA . ARG A 1 96 ? -17.200 0.212 17.600 1.00 97.44 96 ARG A CA 1
ATOM 760 C C . ARG A 1 96 ? -16.325 0.058 18.831 1.00 97.44 96 ARG A C 1
ATOM 762 O O . ARG A 1 96 ? -15.363 -0.708 18.780 1.00 97.44 96 ARG A O 1
ATOM 769 N N . GLN A 1 97 ? -16.643 0.782 19.904 1.00 98.19 97 GLN A N 1
ATOM 770 C CA . GLN A 1 97 ? -15.933 0.660 21.178 1.00 98.19 97 GLN A CA 1
ATOM 771 C C . GLN A 1 97 ? -16.012 -0.781 21.690 1.00 98.19 97 GLN A C 1
ATOM 773 O O . GLN A 1 97 ? -17.093 -1.375 21.709 1.00 98.19 97 GLN A O 1
ATOM 778 N N . LYS A 1 98 ? -14.882 -1.347 22.122 1.00 96.88 98 LYS A N 1
ATOM 779 C CA . LYS A 1 98 ? -14.865 -2.677 22.755 1.00 96.88 98 LYS A CA 1
ATOM 780 C C . LYS A 1 98 ? -15.220 -2.575 24.253 1.00 96.88 98 LYS A C 1
ATOM 782 O O . LYS A 1 98 ? -14.901 -1.561 24.867 1.00 96.88 98 LYS A O 1
ATOM 787 N N . PRO A 1 99 ? -15.769 -3.628 24.899 1.00 95.44 99 PRO A N 1
ATOM 788 C CA . PRO A 1 99 ? -16.254 -3.582 26.294 1.00 95.44 99 PRO A CA 1
ATOM 789 C C . PRO A 1 99 ? -15.247 -3.186 27.394 1.00 95.44 99 PRO A C 1
ATOM 791 O O . PRO A 1 99 ? -15.630 -3.047 28.550 1.00 95.44 99 PRO A O 1
ATOM 794 N N . ARG A 1 100 ? -13.958 -3.044 27.078 1.00 97.06 100 ARG A N 1
ATOM 795 C CA . ARG A 1 100 ? -12.884 -2.655 28.014 1.00 97.06 100 ARG A CA 1
ATOM 796 C C . ARG A 1 100 ? -11.935 -1.613 27.426 1.00 97.06 100 ARG A C 1
ATOM 798 O O . ARG A 1 100 ? -10.866 -1.358 27.968 1.00 97.06 100 ARG A O 1
ATOM 805 N N . GLU A 1 101 ? -12.299 -1.061 26.280 1.00 98.12 101 GLU A N 1
ATOM 806 C CA . GLU A 1 101 ? -11.509 -0.051 25.603 1.00 98.12 101 GLU A CA 1
ATOM 807 C C . GLU A 1 101 ? -11.863 1.329 26.148 1.00 98.12 101 GLU A C 1
ATOM 809 O O . GLU A 1 101 ? -13.040 1.688 26.225 1.00 98.12 101 GLU A O 1
ATOM 814 N N . SER A 1 102 ? -10.849 2.108 26.523 1.00 98.25 102 SER A N 1
ATOM 815 C CA . SER A 1 102 ? -11.065 3.486 26.949 1.00 98.25 102 SER A CA 1
ATOM 816 C C . SER A 1 102 ? -11.477 4.358 25.761 1.00 98.25 102 SER A C 1
ATOM 818 O O . SER A 1 102 ? -11.093 4.113 24.615 1.00 98.25 102 SER A O 1
ATOM 820 N N . LEU A 1 103 ? -12.235 5.421 26.040 1.00 97.69 103 LEU A N 1
ATOM 821 C CA . LEU A 1 103 ? -12.652 6.370 25.005 1.00 97.69 103 LEU A CA 1
ATOM 822 C C . LEU A 1 103 ? -11.462 7.033 24.304 1.00 97.69 103 LEU A C 1
ATOM 824 O O . LEU A 1 103 ? -11.542 7.297 23.113 1.00 97.69 103 LEU A O 1
ATOM 828 N N . GLN A 1 104 ? -10.355 7.252 25.015 1.00 98.00 104 GLN A N 1
ATOM 829 C CA . GLN A 1 104 ? -9.129 7.818 24.445 1.00 98.00 104 GLN A CA 1
ATOM 830 C C . GLN A 1 104 ? -8.537 6.897 23.375 1.00 98.00 104 GLN A C 1
ATOM 832 O O . GLN A 1 104 ? -8.251 7.351 22.276 1.00 98.00 104 GLN A O 1
ATOM 837 N N . VAL A 1 105 ? -8.428 5.594 23.661 1.00 98.06 105 VAL A N 1
ATOM 838 C CA . VAL A 1 105 ? -7.913 4.609 22.695 1.00 98.06 105 VAL A CA 1
ATOM 839 C C . VAL A 1 105 ? -8.826 4.517 21.472 1.00 98.06 105 VAL A C 1
ATOM 841 O O . VAL A 1 105 ? -8.338 4.490 20.343 1.00 98.06 105 VAL A O 1
ATOM 844 N N . LEU A 1 106 ? -10.148 4.527 21.680 1.00 98.06 106 LEU A N 1
ATOM 845 C CA . LEU A 1 106 ? -11.110 4.578 20.579 1.00 98.06 106 LEU A CA 1
ATOM 846 C C . LEU A 1 106 ? -10.945 5.850 19.734 1.00 98.06 106 LEU A C 1
ATOM 848 O O . LEU A 1 106 ? -10.904 5.750 18.512 1.00 98.06 106 LEU A O 1
ATOM 852 N N . ALA A 1 107 ? -10.864 7.022 20.368 1.00 97.31 107 ALA A N 1
ATOM 853 C CA . ALA A 1 107 ? -10.741 8.307 19.685 1.00 97.31 107 ALA A CA 1
ATOM 854 C C . ALA A 1 107 ? -9.456 8.377 18.854 1.00 97.31 107 ALA A C 1
ATOM 856 O O . ALA A 1 107 ? -9.526 8.676 17.666 1.00 97.31 107 ALA A O 1
ATOM 857 N N . THR A 1 108 ? -8.314 7.993 19.433 1.00 98.06 108 THR A N 1
ATOM 858 C CA . THR A 1 108 ? -7.032 7.939 18.718 1.00 98.06 108 THR A CA 1
ATOM 859 C C . THR A 1 108 ? -7.099 7.017 17.500 1.00 98.06 108 THR A C 1
ATOM 861 O O . THR A 1 108 ? -6.595 7.360 16.433 1.00 98.06 108 THR A O 1
ATOM 864 N N . ASP A 1 109 ? -7.744 5.853 17.618 1.00 97.62 109 ASP A N 1
ATOM 865 C CA . ASP A 1 109 ? -7.875 4.933 16.485 1.00 97.62 109 ASP A CA 1
ATOM 866 C C . ASP A 1 109 ? -8.860 5.453 15.423 1.00 97.62 109 ASP A C 1
ATOM 868 O O . ASP A 1 109 ? -8.599 5.321 14.230 1.00 97.62 109 ASP A O 1
ATOM 872 N N . VAL A 1 110 ? -9.952 6.112 15.823 1.00 96.94 110 VAL A N 1
ATOM 873 C CA . VAL A 1 110 ? -10.885 6.777 14.895 1.00 96.94 110 VAL A CA 1
ATOM 874 C C . VAL A 1 110 ? -10.205 7.927 14.147 1.00 96.94 110 VAL A C 1
ATOM 876 O O . VAL A 1 110 ? -10.351 8.013 12.930 1.00 96.94 110 VAL A O 1
ATOM 879 N N . GLU A 1 111 ? -9.435 8.775 14.829 1.00 96.00 111 GLU A N 1
ATOM 880 C CA . GLU A 1 111 ? -8.664 9.870 14.219 1.00 96.00 111 GLU A CA 1
ATOM 881 C C . GLU A 1 111 ? -7.617 9.344 13.233 1.00 96.00 111 GLU A C 1
ATOM 883 O O . GLU A 1 111 ? -7.498 9.839 12.103 1.00 96.00 111 GLU A O 1
ATOM 888 N N . ARG A 1 112 ? -6.902 8.284 13.628 1.00 96.00 112 ARG A N 1
ATOM 889 C CA . ARG A 1 112 ? -5.952 7.586 12.759 1.00 96.00 112 ARG A CA 1
ATOM 8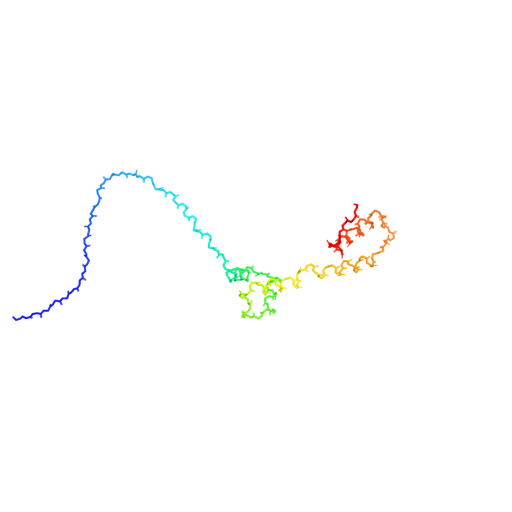90 C C . ARG A 1 112 ? -6.652 7.047 11.511 1.00 96.00 112 ARG A C 1
ATOM 892 O O . ARG A 1 112 ? -6.200 7.303 10.397 1.00 96.00 112 ARG A O 1
ATOM 899 N N . LEU A 1 113 ? -7.762 6.327 11.679 1.00 95.62 113 LEU A N 1
ATOM 900 C CA . LEU A 1 113 ? -8.534 5.762 10.570 1.00 95.62 113 LEU A CA 1
ATOM 901 C C . LEU A 1 113 ? -9.127 6.847 9.666 1.00 95.62 113 LEU A C 1
ATOM 903 O O . LEU A 1 113 ? -9.123 6.672 8.452 1.00 95.62 113 LEU A O 1
ATOM 907 N N . MET A 1 114 ? -9.584 7.973 10.218 1.00 94.56 114 MET A N 1
ATOM 908 C CA . MET A 1 114 ? -10.059 9.129 9.449 1.00 94.56 114 MET A CA 1
ATOM 909 C C . MET A 1 114 ? -8.956 9.715 8.568 1.00 94.56 114 MET A C 1
ATOM 911 O O . MET A 1 114 ? -9.169 9.894 7.368 1.00 94.56 114 MET A O 1
ATOM 915 N N . SER A 1 115 ? -7.771 9.939 9.138 1.00 92.19 115 SER A N 1
ATOM 916 C CA . SER A 1 115 ? -6.608 10.459 8.407 1.00 92.19 115 SER A CA 1
ATOM 917 C C . SER A 1 115 ? -6.208 9.539 7.249 1.00 92.19 115 SER A C 1
ATOM 919 O O . SER A 1 115 ? -5.914 10.005 6.151 1.00 92.19 115 SER A O 1
ATOM 921 N N . LEU A 1 116 ? -6.265 8.222 7.462 1.00 91.44 116 LEU A N 1
ATOM 922 C CA . LEU A 1 116 ? -5.939 7.226 6.438 1.00 91.44 116 LEU A CA 1
ATOM 923 C C . LEU A 1 116 ? -7.051 7.061 5.382 1.00 91.44 116 LEU A C 1
ATOM 925 O O . LEU A 1 116 ? -6.774 6.909 4.194 1.00 91.44 116 LEU A O 1
ATOM 929 N N . ALA A 1 117 ? -8.319 7.118 5.790 1.00 92.00 117 ALA A N 1
ATOM 930 C CA . ALA A 1 117 ? -9.489 6.978 4.919 1.00 92.00 117 ALA A CA 1
ATOM 931 C C . ALA A 1 117 ? -9.760 8.216 4.040 1.00 92.00 117 ALA A C 1
ATOM 933 O O . ALA A 1 117 ? -10.431 8.116 3.000 1.00 92.00 117 ALA A O 1
ATOM 934 N N . TYR A 1 118 ? -9.271 9.383 4.468 1.00 88.94 118 TYR A N 1
ATOM 935 C CA . TYR A 1 118 ? -9.517 10.681 3.840 1.00 88.94 118 TYR A CA 1
ATOM 936 C C . TYR A 1 118 ? -8.250 11.544 3.750 1.00 88.94 118 TYR A C 1
ATOM 938 O O . TYR A 1 118 ? -8.315 12.755 3.920 1.00 88.94 118 TYR A O 1
ATOM 946 N N . ALA A 1 119 ? -7.114 10.946 3.381 1.00 85.12 119 ALA A N 1
ATOM 947 C CA . ALA A 1 119 ? -5.816 11.628 3.285 1.00 85.12 119 ALA A CA 1
ATOM 948 C C . ALA A 1 119 ? -5.772 12.852 2.339 1.00 85.12 119 ALA A C 1
ATOM 950 O O . ALA A 1 119 ? -4.849 13.656 2.408 1.00 85.12 119 ALA A O 1
ATOM 951 N N . LYS A 1 120 ? -6.752 12.995 1.434 1.00 81.88 120 LYS A N 1
ATOM 952 C CA . LYS A 1 120 ? -6.878 14.134 0.503 1.00 81.88 120 LYS A CA 1
ATOM 953 C C . LYS A 1 120 ? -7.888 15.196 0.954 1.00 81.88 120 LYS A C 1
ATOM 955 O O . LYS A 1 120 ? -8.098 16.162 0.227 1.00 81.88 120 LYS A O 1
ATOM 960 N N . CYS A 1 121 ? -8.559 14.999 2.087 1.00 79.19 121 CYS A N 1
ATOM 961 C CA . CYS A 1 121 ? -9.458 16.005 2.639 1.00 79.19 121 CYS A CA 1
ATOM 962 C C . CYS A 1 121 ? -8.614 17.082 3.333 1.00 79.19 121 CYS A C 1
ATOM 964 O O . CYS A 1 121 ? -7.758 16.721 4.143 1.00 79.19 121 CYS A O 1
ATOM 966 N N . PRO A 1 122 ? -8.812 18.376 3.039 1.00 68.69 122 PRO A N 1
ATOM 967 C CA . PRO A 1 122 ? -8.160 19.426 3.807 1.00 68.69 122 PRO A CA 1
ATOM 968 C C . PRO A 1 122 ? -8.593 19.325 5.276 1.00 68.69 122 PRO A C 1
ATOM 970 O O . PRO A 1 122 ? -9.772 19.108 5.566 1.00 68.69 122 PRO A O 1
ATOM 973 N N . LEU A 1 123 ? -7.629 19.452 6.191 1.00 66.00 123 LEU A N 1
ATOM 974 C CA . LEU A 1 123 ? -7.909 19.699 7.602 1.00 66.00 123 LEU A CA 1
ATOM 975 C C . LEU A 1 123 ? -8.364 21.155 7.693 1.00 66.00 123 LEU A C 1
ATOM 977 O O . LEU A 1 123 ? -7.533 22.054 7.764 1.00 66.00 123 LEU A O 1
ATOM 981 N N . ASP A 1 124 ? -9.666 21.385 7.572 1.00 63.88 124 ASP A N 1
ATOM 982 C CA . ASP A 1 124 ? -10.238 22.695 7.861 1.00 63.88 124 ASP A CA 1
ATOM 983 C C . ASP A 1 124 ? -10.182 22.892 9.384 1.00 63.88 124 ASP A C 1
ATOM 985 O O . ASP A 1 124 ? -10.809 22.133 10.132 1.00 63.88 124 ASP A O 1
ATOM 989 N N . VAL A 1 125 ? -9.349 23.838 9.828 1.00 55.59 125 VAL A N 1
ATOM 990 C CA . VAL A 1 125 ? -9.217 24.291 11.222 1.00 55.59 125 VAL A CA 1
ATOM 991 C C . VAL A 1 125 ? -9.2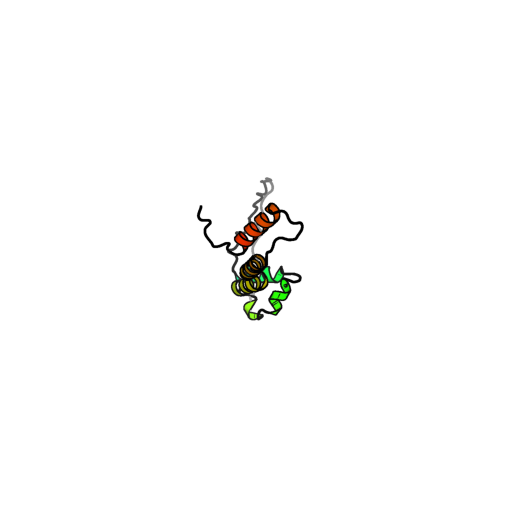73 25.807 11.238 1.00 55.59 125 VAL A C 1
ATOM 993 O O . VAL A 1 125 ? -8.479 26.422 10.489 1.00 55.59 125 VAL A O 1
#

pLDDT: mean 78.91, std 21.53, range [34.34, 98.25]

Radius of gyration: 33.76 Å; chains: 1; bounding box: 84×37×94 Å